Protein AF-A0A1I2F656-F1 (afdb_monomer_lite)

Radius of gyration: 12.51 Å; chains: 1; bounding box: 23×24×31 Å

Structure (mmCIF, N/CA/C/O backbone):
data_AF-A0A1I2F656-F1
#
_entry.id   AF-A0A1I2F656-F1
#
loop_
_atom_site.group_PDB
_atom_site.id
_atom_site.type_symbol
_atom_site.label_atom_id
_atom_site.label_alt_id
_atom_site.label_comp_id
_atom_site.label_asym_id
_atom_site.label_entity_id
_atom_site.label_seq_id
_atom_site.pdbx_PDB_ins_code
_atom_site.Cartn_x
_atom_site.Cartn_y
_atom_site.Cartn_z
_atom_site.occupancy
_atom_site.B_iso_or_equiv
_atom_site.auth_seq_id
_atom_site.auth_comp_id
_atom_site.auth_asym_id
_atom_site.auth_atom_id
_atom_site.pdbx_PDB_model_num
ATOM 1 N N . MET A 1 1 ? -17.694 1.900 -12.820 1.00 51.88 1 MET A N 1
ATOM 2 C CA . MET A 1 1 ? -16.503 1.442 -13.572 1.00 51.88 1 MET A CA 1
ATOM 3 C C . MET A 1 1 ? -15.687 0.540 -12.650 1.00 51.88 1 MET A C 1
ATOM 5 O O . MET A 1 1 ? -15.328 0.993 -11.572 1.00 51.88 1 MET A O 1
ATOM 9 N N . LYS A 1 2 ? -15.487 -0.743 -12.983 1.00 57.59 2 LYS A N 1
ATOM 10 C CA . LYS A 1 2 ? -14.680 -1.672 -12.167 1.00 57.59 2 LYS A CA 1
ATOM 11 C C . LYS A 1 2 ? -13.231 -1.567 -12.647 1.00 57.59 2 LYS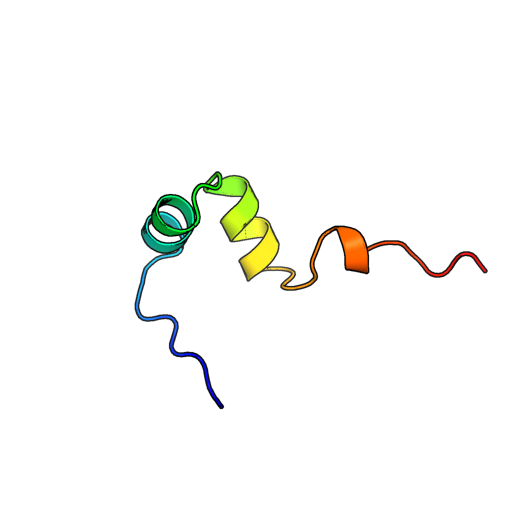 A C 1
ATOM 13 O O . LYS A 1 2 ? -12.943 -1.990 -13.763 1.00 57.59 2 LYS A O 1
ATOM 18 N N . LEU A 1 3 ? -12.348 -0.969 -11.849 1.00 67.75 3 LEU A N 1
ATOM 19 C CA . LEU A 1 3 ? -10.913 -0.978 -12.137 1.00 67.75 3 LEU A CA 1
ATOM 20 C C . LEU A 1 3 ? -10.401 -2.405 -11.918 1.00 67.75 3 LEU A C 1
ATOM 22 O O . LEU A 1 3 ? -10.474 -2.924 -10.804 1.00 67.75 3 LEU A O 1
ATOM 26 N N . ARG A 1 4 ? -9.949 -3.061 -12.988 1.00 71.81 4 ARG A N 1
ATOM 27 C CA . ARG A 1 4 ? -9.367 -4.402 -12.905 1.00 71.81 4 ARG A CA 1
ATOM 28 C C . ARG A 1 4 ? -7.927 -4.271 -12.418 1.00 71.81 4 ARG A C 1
ATOM 30 O O . ARG A 1 4 ? -7.135 -3.554 -13.019 1.00 71.81 4 ARG A O 1
ATOM 37 N N . GLN A 1 5 ? -7.616 -4.918 -11.299 1.00 76.19 5 GLN A N 1
ATOM 38 C CA . GLN A 1 5 ? -6.259 -4.979 -10.763 1.00 76.19 5 GLN A CA 1
ATOM 39 C C . GLN A 1 5 ? -5.559 -6.192 -11.377 1.00 76.19 5 GLN A C 1
ATOM 41 O O . GLN A 1 5 ? -5.523 -7.264 -10.782 1.00 76.19 5 GLN A O 1
ATOM 46 N N . ASP A 1 6 ? -5.045 -6.031 -12.594 1.00 84.25 6 ASP A N 1
ATOM 47 C CA . ASP A 1 6 ? -4.396 -7.116 -13.349 1.00 84.25 6 ASP A CA 1
ATOM 48 C C . ASP A 1 6 ? -2.905 -7.284 -12.982 1.00 84.25 6 ASP A C 1
ATOM 50 O O . ASP A 1 6 ? -2.152 -8.006 -13.638 1.00 84.25 6 ASP A O 1
ATOM 54 N N . HIS A 1 7 ? -2.443 -6.583 -11.945 1.00 88.25 7 HIS A N 1
ATOM 55 C CA . HIS A 1 7 ? -1.054 -6.591 -11.505 1.00 88.25 7 HIS A CA 1
ATOM 56 C C . HIS A 1 7 ? -0.947 -6.976 -10.031 1.00 88.25 7 HIS A C 1
ATOM 58 O O . HIS A 1 7 ? -1.765 -6.526 -9.224 1.00 88.25 7 HIS A O 1
ATOM 64 N N . PRO A 1 8 ? 0.086 -7.751 -9.654 1.00 91.38 8 PRO A N 1
ATOM 65 C CA . PRO A 1 8 ? 0.375 -8.001 -8.252 1.00 91.38 8 PRO A CA 1
ATOM 66 C C . PRO A 1 8 ? 0.743 -6.684 -7.547 1.00 91.38 8 PRO A C 1
ATOM 68 O O . PRO A 1 8 ? 1.244 -5.739 -8.173 1.00 91.38 8 PRO A O 1
ATOM 71 N N . ILE A 1 9 ? 0.475 -6.614 -6.238 1.00 89.94 9 ILE A N 1
ATOM 72 C CA . ILE A 1 9 ? 0.601 -5.395 -5.413 1.00 89.94 9 ILE A CA 1
ATOM 73 C C . ILE A 1 9 ? 2.015 -4.809 -5.507 1.00 89.94 9 ILE A C 1
ATOM 75 O O . ILE A 1 9 ? 2.193 -3.595 -5.516 1.00 89.94 9 ILE A O 1
ATOM 79 N N . GLU A 1 10 ? 3.019 -5.664 -5.645 1.00 91.94 10 GLU A N 1
ATOM 80 C CA . GLU A 1 10 ? 4.423 -5.329 -5.844 1.00 91.94 10 GLU A CA 1
ATOM 81 C C . GLU A 1 10 ? 4.668 -4.515 -7.112 1.00 91.94 10 GLU A C 1
ATOM 83 O O . GLU A 1 10 ? 5.297 -3.457 -7.067 1.00 91.94 10 GLU A O 1
ATOM 88 N N . THR A 1 11 ? 4.164 -5.004 -8.246 1.00 93.00 11 THR A N 1
ATOM 89 C CA . THR A 1 11 ? 4.310 -4.343 -9.544 1.00 93.00 11 THR A CA 1
ATOM 90 C C . THR A 1 11 ? 3.524 -3.041 -9.562 1.00 93.00 11 THR A C 1
ATOM 92 O O . THR A 1 11 ? 4.010 -2.039 -10.084 1.00 93.00 11 THR A O 1
ATOM 95 N N . ALA A 1 12 ? 2.336 -3.027 -8.957 1.00 90.94 12 ALA A N 1
ATOM 96 C CA . ALA A 1 12 ? 1.547 -1.812 -8.805 1.00 90.94 12 ALA A CA 1
ATOM 97 C C . ALA A 1 12 ? 2.268 -0.766 -7.934 1.00 90.94 12 ALA A C 1
ATOM 99 O O . ALA A 1 12 ? 2.320 0.403 -8.311 1.00 90.94 12 ALA A O 1
ATOM 100 N N . ALA A 1 13 ? 2.883 -1.178 -6.819 1.00 92.62 13 ALA A N 1
ATOM 101 C CA . ALA A 1 13 ? 3.651 -0.299 -5.937 1.00 92.62 13 ALA A CA 1
ATOM 102 C C . ALA A 1 13 ? 4.849 0.330 -6.656 1.00 92.62 13 ALA A C 1
ATOM 104 O O . ALA A 1 13 ? 5.034 1.545 -6.589 1.00 92.62 13 ALA A O 1
ATOM 105 N N . ALA A 1 14 ? 5.613 -0.487 -7.390 1.00 94.25 14 ALA A N 1
ATOM 106 C CA . ALA A 1 14 ? 6.750 -0.022 -8.177 1.00 94.25 14 ALA A CA 1
ATOM 107 C 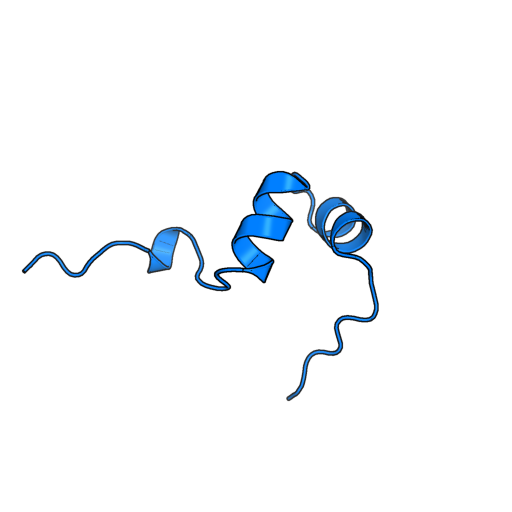C . ALA A 1 14 ? 6.319 0.977 -9.261 1.00 94.25 14 ALA A C 1
ATOM 109 O O . ALA A 1 14 ? 6.910 2.048 -9.376 1.00 94.25 14 ALA A O 1
ATOM 110 N N . LYS A 1 15 ? 5.243 0.675 -10.003 1.00 91.94 15 LYS A N 1
ATOM 111 C CA . LYS A 1 15 ? 4.674 1.589 -11.011 1.00 91.94 15 LYS A CA 1
ATOM 112 C C . LY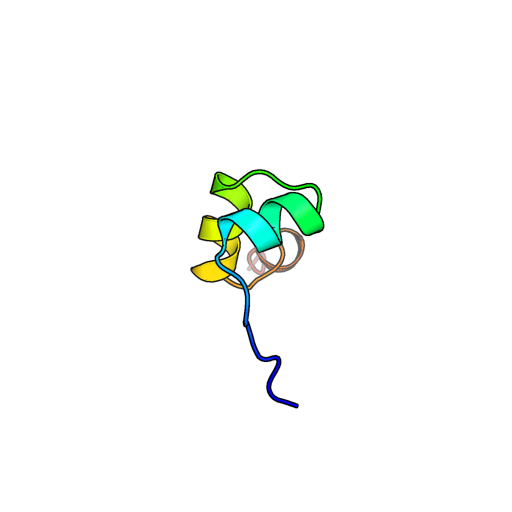S A 1 15 ? 4.190 2.908 -10.405 1.00 91.94 15 LYS A C 1
ATOM 114 O O . LYS A 1 15 ? 4.320 3.949 -11.036 1.00 91.94 15 LYS A O 1
ATOM 119 N N . ALA A 1 16 ? 3.642 2.864 -9.194 1.00 89.06 16 ALA A N 1
ATOM 120 C CA . ALA A 1 16 ? 3.150 4.033 -8.473 1.00 89.06 16 ALA A CA 1
ATOM 121 C C . ALA A 1 16 ? 4.246 4.803 -7.709 1.00 89.06 16 ALA A C 1
ATOM 123 O O . ALA A 1 16 ? 3.935 5.797 -7.057 1.00 89.06 16 ALA A O 1
ATOM 124 N N . GLY A 1 17 ? 5.508 4.356 -7.748 1.00 93.12 17 GLY A N 1
ATOM 125 C CA . GLY A 1 17 ? 6.618 5.023 -7.060 1.00 93.12 17 GLY A CA 1
ATOM 126 C C . GLY A 1 17 ? 6.525 4.974 -5.530 1.00 93.12 17 GLY A C 1
ATOM 127 O O . GLY A 1 17 ? 7.024 5.871 -4.854 1.00 93.12 17 GLY A O 1
ATOM 128 N N . MET A 1 18 ? 5.877 3.949 -4.967 1.00 91.38 18 MET A N 1
ATOM 129 C CA . M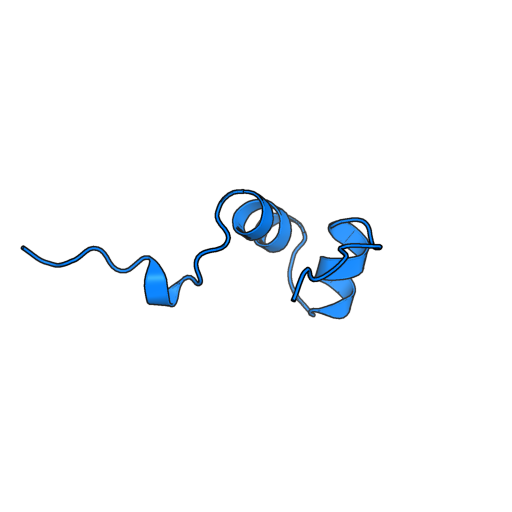ET A 1 18 ? 5.684 3.800 -3.521 1.00 91.38 18 MET A CA 1
ATOM 130 C C . MET A 1 18 ? 6.237 2.477 -2.986 1.00 91.38 18 MET A C 1
ATOM 132 O O . MET A 1 18 ? 6.452 1.513 -3.718 1.00 91.38 18 MET A O 1
ATOM 136 N N . SER A 1 19 ? 6.439 2.409 -1.667 1.00 93.25 19 SER A N 1
ATOM 137 C CA . SER A 1 19 ? 6.893 1.176 -1.019 1.00 93.25 19 SER A CA 1
ATOM 138 C C . SER A 1 19 ? 5.827 0.071 -1.062 1.00 93.25 19 SER A C 1
ATOM 140 O O . SER A 1 19 ? 4.624 0.339 -0.984 1.00 93.25 19 SER A O 1
ATOM 142 N N . ARG A 1 20 ? 6.274 -1.194 -1.075 1.00 92.38 20 ARG A N 1
ATOM 143 C CA . ARG A 1 20 ? 5.393 -2.372 -0.949 1.00 92.38 20 ARG A CA 1
ATOM 144 C C . ARG A 1 20 ? 4.525 -2.305 0.310 1.00 92.38 20 ARG A C 1
ATOM 146 O O . ARG A 1 20 ? 3.334 -2.588 0.248 1.00 92.38 20 ARG A O 1
ATOM 153 N N . ALA A 1 21 ? 5.105 -1.892 1.440 1.00 91.00 21 ALA A N 1
ATOM 154 C CA . ALA A 1 21 ? 4.388 -1.769 2.708 1.00 91.00 21 ALA A CA 1
ATOM 155 C C . ALA A 1 21 ? 3.226 -0.767 2.614 1.00 91.00 21 ALA A C 1
ATOM 157 O O . ALA A 1 21 ? 2.132 -1.041 3.104 1.00 91.00 21 ALA A O 1
ATOM 158 N N . THR A 1 22 ? 3.435 0.371 1.946 1.00 88.69 22 THR A N 1
ATOM 159 C CA . THR A 1 22 ? 2.373 1.354 1.687 1.00 88.69 22 THR A CA 1
ATOM 160 C C . THR A 1 22 ? 1.274 0.765 0.807 1.00 88.69 22 THR A C 1
ATOM 162 O O . THR A 1 22 ? 0.097 0.924 1.124 1.00 88.69 22 THR A O 1
ATOM 165 N N . ALA A 1 23 ? 1.642 0.038 -0.248 1.00 89.88 23 ALA A N 1
ATOM 166 C CA . ALA A 1 23 ? 0.674 -0.575 -1.149 1.00 89.88 23 ALA A CA 1
ATOM 167 C C . ALA A 1 23 ? -0.203 -1.627 -0.446 1.00 89.88 23 ALA A C 1
ATOM 169 O O . ALA A 1 23 ? -1.418 -1.598 -0.622 1.00 89.88 23 ALA A O 1
ATOM 170 N N . TYR A 1 24 ? 0.361 -2.482 0.419 1.00 89.62 24 TYR A N 1
ATOM 171 C CA . TYR A 1 24 ? -0.442 -3.416 1.224 1.00 89.62 24 TYR A CA 1
ATOM 172 C C . TYR A 1 24 ? -1.391 -2.695 2.187 1.00 89.62 24 TYR A C 1
ATOM 174 O O . TYR A 1 24 ? -2.542 -3.103 2.325 1.00 89.62 24 TYR A O 1
ATOM 182 N N . ARG A 1 25 ? -0.957 -1.588 2.809 1.00 86.19 25 ARG A N 1
ATOM 183 C CA . ARG A 1 25 ? -1.845 -0.778 3.661 1.00 86.19 25 ARG A CA 1
ATOM 184 C C . ARG A 1 25 ? -3.013 -0.179 2.877 1.00 86.19 25 ARG A C 1
ATOM 186 O O . ARG A 1 25 ? -4.107 -0.132 3.419 1.00 86.19 25 ARG A O 1
ATOM 193 N N . ILE A 1 26 ? -2.795 0.265 1.636 1.00 86.31 26 ILE A N 1
ATOM 194 C CA . ILE A 1 26 ? -3.857 0.800 0.763 1.00 86.31 26 ILE A CA 1
ATOM 195 C C . ILE A 1 26 ? -4.773 -0.323 0.266 1.00 86.31 26 ILE A C 1
ATOM 197 O O . ILE A 1 26 ? -5.984 -0.154 0.218 1.00 86.31 26 ILE A O 1
ATOM 201 N N . ALA A 1 27 ? -4.219 -1.486 -0.0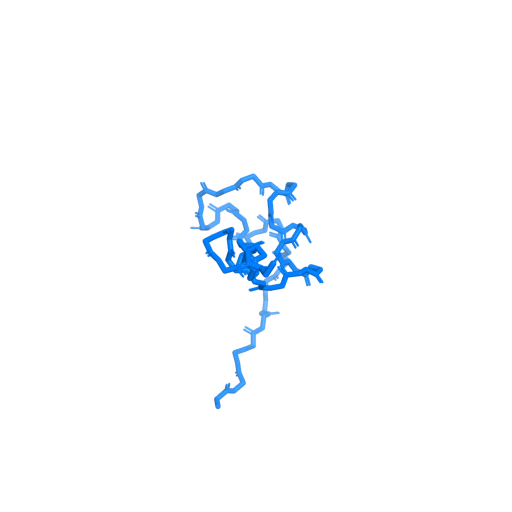82 1.00 86.19 27 ALA A N 1
ATOM 202 C CA . ALA A 1 27 ? -5.018 -2.639 -0.494 1.00 86.19 27 ALA A CA 1
ATOM 203 C C . ALA A 1 27 ? -5.967 -3.107 0.622 1.00 86.19 27 ALA A C 1
ATOM 205 O O . ALA A 1 27 ? -7.089 -3.519 0.341 1.00 86.19 27 ALA A O 1
ATOM 206 N N . GLN A 1 28 ? -5.525 -3.017 1.879 1.00 86.69 28 GLN A N 1
ATOM 207 C CA . GLN A 1 28 ? -6.335 -3.363 3.044 1.00 86.69 28 GLN A CA 1
ATOM 208 C C . GLN A 1 28 ? -7.270 -2.231 3.495 1.00 86.69 28 GLN A C 1
ATOM 210 O O . GLN A 1 28 ? -8.394 -2.494 3.912 1.00 86.69 28 GLN A O 1
ATOM 215 N N . ASP A 1 29 ? -6.825 -0.978 3.398 1.00 84.81 29 ASP A N 1
ATOM 216 C CA . ASP A 1 29 ? -7.613 0.220 3.683 1.00 84.81 29 ASP A CA 1
ATOM 217 C C . ASP A 1 29 ? -7.443 1.229 2.535 1.00 84.81 29 ASP A C 1
ATOM 219 O O . ASP A 1 29 ? -6.493 2.022 2.555 1.00 84.81 29 ASP A O 1
ATOM 223 N N . PRO A 1 30 ? -8.359 1.232 1.547 1.00 78.12 30 PRO A N 1
ATOM 224 C CA . PRO A 1 30 ? -8.226 2.024 0.323 1.00 78.12 30 PRO A CA 1
ATOM 225 C C . PRO A 1 30 ? -8.430 3.528 0.531 1.00 78.12 30 PRO A C 1
ATOM 227 O O . PRO A 1 30 ? -8.466 4.285 -0.438 1.00 78.12 30 PRO A O 1
ATOM 230 N N . ARG A 1 31 ? -8.566 3.990 1.778 1.00 78.38 31 ARG A N 1
ATOM 231 C CA . ARG A 1 31 ? -8.672 5.413 2.094 1.00 78.38 31 ARG A CA 1
ATOM 232 C C . ARG A 1 31 ? -7.308 6.085 2.026 1.00 78.38 31 ARG A C 1
ATOM 234 O O . ARG A 1 31 ? -6.319 5.605 2.590 1.00 78.38 31 ARG A O 1
ATOM 241 N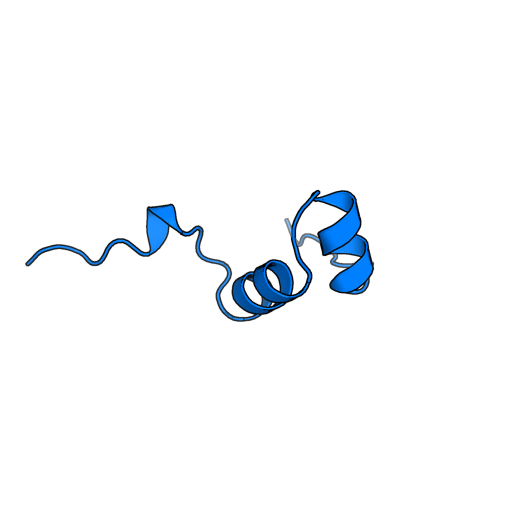 N . LEU A 1 32 ? -7.275 7.249 1.385 1.00 69.00 32 LEU A N 1
ATOM 242 C CA . LEU A 1 32 ? -6.075 8.079 1.322 1.00 69.00 32 LEU A CA 1
ATOM 243 C C . LEU A 1 32 ? -5.691 8.563 2.729 1.00 69.00 32 LEU A C 1
ATOM 245 O O . LEU A 1 32 ? -6.579 8.802 3.545 1.00 69.00 32 LEU A O 1
ATOM 249 N N . PRO A 1 33 ? -4.398 8.770 3.035 1.00 68.38 33 PRO A N 1
ATOM 250 C CA . PRO A 1 33 ? -3.975 9.281 4.340 1.00 68.38 33 PRO A CA 1
ATOM 251 C C . PRO A 1 33 ? -4.684 10.580 4.756 1.00 68.38 33 PRO A C 1
ATOM 253 O O . PRO A 1 33 ? -5.039 10.732 5.919 1.00 68.38 33 PRO A O 1
ATOM 256 N N . SER A 1 34 ? -4.975 11.472 3.802 1.00 69.81 34 SER A N 1
ATOM 257 C CA . SER A 1 34 ? -5.752 12.703 4.020 1.00 69.81 34 SER A CA 1
ATOM 258 C C . SER A 1 34 ? -7.225 12.462 4.373 1.00 69.81 34 SER A C 1
ATOM 260 O O . SER A 1 34 ? -7.858 13.316 4.979 1.00 69.81 34 SER A O 1
ATOM 262 N N . GLN A 1 35 ? -7.773 11.300 4.020 1.00 72.88 35 GLN A N 1
ATOM 263 C CA . GLN A 1 35 ? -9.133 10.869 4.358 1.00 72.88 35 GLN A CA 1
ATOM 264 C C . GLN A 1 35 ? -9.187 10.088 5.679 1.00 72.88 35 GLN A C 1
ATOM 266 O O . GLN A 1 35 ? -10.270 9.728 6.136 1.00 72.88 35 GLN A O 1
ATOM 271 N N . LYS A 1 36 ? -8.030 9.792 6.289 1.00 68.75 36 LYS A N 1
ATOM 272 C CA . LYS A 1 36 ? -7.948 9.110 7.589 1.00 68.75 36 LYS A CA 1
ATOM 273 C C . LYS A 1 36 ? -8.044 10.070 8.768 1.00 68.75 36 LYS A C 1
ATOM 275 O O . LYS A 1 36 ? -8.073 9.595 9.900 1.00 68.75 36 LYS A O 1
ATOM 280 N N . THR A 1 37 ? -8.093 11.385 8.536 1.00 70.44 37 THR A N 1
ATOM 281 C CA . THR A 1 37 ? -8.307 12.358 9.608 1.00 70.44 37 THR A CA 1
ATOM 282 C C . THR A 1 37 ? -9.656 12.063 10.270 1.00 70.44 37 THR A C 1
ATOM 284 O O . THR A 1 37 ? -10.683 12.153 9.596 1.00 70.44 37 THR A O 1
ATOM 287 N N . PRO A 1 38 ? -9.684 11.668 11.556 1.00 66.56 38 PRO A N 1
ATOM 288 C CA . PRO A 1 38 ? -10.943 11.429 12.244 1.00 66.56 38 PRO A CA 1
ATOM 289 C C . PRO A 1 38 ? -11.727 12.742 12.309 1.00 66.56 38 PRO A C 1
ATOM 291 O O . PRO A 1 38 ? -11.137 13.813 12.482 1.00 66.56 38 PRO A O 1
ATOM 294 N N . SER A 1 39 ? -13.053 12.668 12.172 1.00 60.09 39 SER A N 1
ATOM 295 C CA . SER A 1 39 ? -13.924 13.792 12.509 1.00 60.09 39 SER A CA 1
ATOM 296 C C . SER A 1 39 ? -13.617 14.188 13.950 1.00 60.09 39 SER A C 1
ATOM 298 O O . SER A 1 39 ? -13.840 13.392 14.863 1.00 60.09 39 SER A O 1
ATOM 300 N N . ARG A 1 40 ? -13.050 15.378 14.156 1.00 63.12 40 ARG A N 1
ATOM 301 C CA . ARG A 1 40 ? -12.852 15.929 15.495 1.00 63.12 40 ARG A CA 1
ATOM 302 C C . ARG A 1 40 ? -14.230 16.348 16.012 1.00 63.12 40 ARG A C 1
ATOM 304 O O . ARG A 1 40 ? -14.680 17.448 15.708 1.00 63.12 40 ARG A O 1
ATOM 311 N N . GLY A 1 41 ? -14.902 15.412 16.675 1.00 57.31 41 GLY A N 1
ATOM 312 C CA . GLY A 1 41 ? -16.012 15.657 17.592 1.00 57.31 41 GLY A CA 1
ATOM 313 C C . GLY A 1 41 ? -15.487 15.699 19.014 1.00 57.31 41 GLY A C 1
ATOM 314 O O . GLY A 1 41 ? -14.528 14.939 19.287 1.00 57.31 41 GLY A O 1
#

Sequence (41 aa):
MKLRQDHPIETAAAKAGMSRATAYRIAQDPRLPSQKTPSRG

pLDDT: mean 80.61, std 12.15, range [51.88, 94.25]

Secondary structure (DSSP, 8-state):
------S-HHHHHHHTT--HHHHHHHHH--S-GGG------

Foldseek 3Di:
DDDDPPDDLVVVCVVVVHDSVVSVVCVVPVDDPVRPPDDPD

Organism: NCBI:txid74348